Protein AF-Q95M96-F1 (afdb_monomer_lite)

Secondary structure (DSSP, 8-state):
--EEEE-SSBTTTT-BPPPTTHHHHHHHHHHHTTPEEEE--TTTS--

Organism: Equus caballus (NCBI:txid9796)

pLDDT: mean 95.19, std 6.12, range [60.81, 98.69]

Radius of gyration: 11.41 Å; chains: 1; bounding box: 31×17×25 Å

Foldseek 3Di:
DAADEDECFDVVVPGHHDDPCPVVVVVVVCVVVVHHYHHDCPPVDDD

InterPro domains:
  IPR005814 Aminotransferase class-III [PF00202] (1-46)
  IPR015421 Pyridoxal phosphate-dependent transferase, major domain [G3DSA:3.40.640.10] (1-47)
  IPR015424 Pyridoxal phosphate-dependent transferase [SSF53383] (1-46)
  IPR050103 Class-III Pyridoxal-phosphate-dependent Aminotransferase [PTHR11986] (1-47)

Sequence (47 aa):
VAAFMVEPIQGEAGVVVPDLGYLTGVRELCTRHQVLFIADEIQTGLA

Structure (mmCIF, N/CA/C/O backbone):
data_AF-Q95M96-F1
#
_entry.id   AF-Q95M96-F1
#
loop_
_atom_site.group_PDB
_atom_site.id
_atom_site.type_symbol
_atom_site.label_atom_id
_atom_site.label_alt_id
_atom_site.label_comp_id
_atom_site.label_asym_id
_atom_site.label_entity_id
_atom_site.label_seq_id
_atom_site.pdbx_PDB_ins_code
_atom_site.Cartn_x
_atom_site.Cartn_y
_atom_site.Cartn_z
_atom_site.occupancy
_atom_site.B_iso_or_equiv
_atom_site.auth_seq_id
_atom_site.auth_comp_id
_atom_site.auth_asym_id
_atom_site.auth_atom_id
_atom_site.pdbx_PDB_model_num
ATOM 1 N N . VAL A 1 1 ? -9.999 -7.292 13.047 1.00 91.19 1 VAL A N 1
ATOM 2 C CA . VAL A 1 1 ? -8.827 -7.245 12.138 1.00 91.19 1 VAL A CA 1
ATOM 3 C C . VAL A 1 1 ? -7.882 -6.185 12.676 1.00 91.19 1 VAL A C 1
ATOM 5 O O . VAL A 1 1 ? -8.387 -5.150 13.079 1.00 91.19 1 VAL A O 1
ATOM 8 N N . ALA A 1 2 ? -6.575 -6.449 12.758 1.00 97.38 2 ALA A N 1
ATOM 9 C CA . ALA A 1 2 ? -5.614 -5.498 13.333 1.00 97.38 2 ALA A CA 1
ATOM 10 C C . ALA A 1 2 ? -5.011 -4.555 12.277 1.00 97.38 2 ALA A C 1
ATOM 12 O O . ALA A 1 2 ? -5.021 -3.341 12.458 1.00 97.38 2 ALA A O 1
ATOM 13 N N . ALA A 1 3 ? -4.522 -5.108 11.163 1.00 98.19 3 ALA A N 1
ATOM 14 C CA . ALA A 1 3 ? -3.830 -4.352 10.125 1.00 98.19 3 ALA A CA 1
ATOM 15 C C . ALA A 1 3 ? -4.062 -4.938 8.727 1.00 98.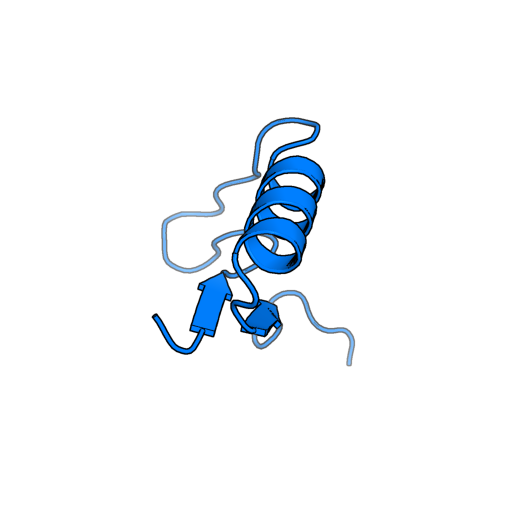19 3 ALA A C 1
ATOM 17 O O . ALA A 1 3 ? -4.413 -6.111 8.584 1.00 98.19 3 ALA A O 1
ATOM 18 N N . PHE A 1 4 ? -3.822 -4.104 7.722 1.00 98.38 4 PHE A N 1
ATOM 19 C CA . PHE A 1 4 ? -3.693 -4.435 6.313 1.00 98.38 4 PHE A CA 1
ATOM 20 C C . PHE A 1 4 ? -2.358 -3.869 5.815 1.00 98.38 4 PHE A C 1
ATOM 22 O O . PHE A 1 4 ? -2.060 -2.699 6.064 1.00 98.38 4 PHE A O 1
ATOM 29 N N . MET A 1 5 ? -1.564 -4.699 5.140 1.00 97.88 5 MET A N 1
ATOM 30 C CA . MET A 1 5 ? -0.237 -4.349 4.632 1.00 97.88 5 MET A CA 1
ATOM 31 C C . MET A 1 5 ? -0.179 -4.587 3.127 1.00 97.88 5 MET A C 1
ATOM 33 O O . MET A 1 5 ? -0.648 -5.626 2.661 1.00 97.88 5 MET A O 1
ATOM 37 N N . VAL A 1 6 ? 0.364 -3.624 2.382 1.00 96.88 6 VAL A N 1
ATOM 38 C CA . VAL A 1 6 ? 0.455 -3.681 0.919 1.00 96.88 6 VAL A CA 1
ATOM 39 C C . VAL A 1 6 ? 1.676 -2.917 0.418 1.00 96.88 6 VAL A C 1
ATOM 41 O O . VAL A 1 6 ? 1.994 -1.850 0.942 1.00 96.88 6 VAL A O 1
ATOM 44 N N . GLU A 1 7 ? 2.329 -3.435 -0.616 1.00 97.56 7 GLU A N 1
ATOM 45 C CA . GLU A 1 7 ? 3.318 -2.682 -1.392 1.00 97.56 7 GLU A CA 1
ATOM 46 C C . GLU A 1 7 ? 2.595 -1.648 -2.279 1.00 97.56 7 GLU A C 1
ATOM 48 O O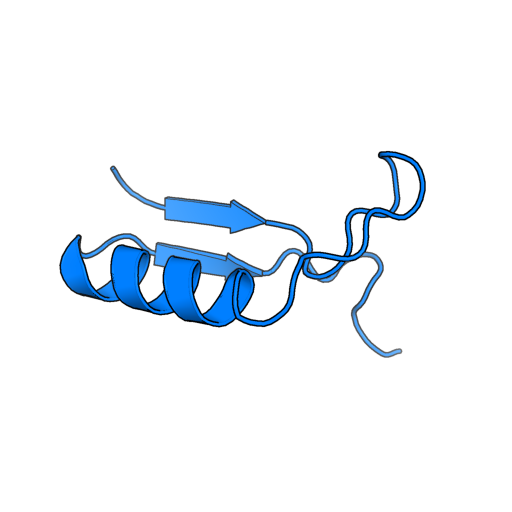 . GLU A 1 7 ? 1.617 -2.010 -2.943 1.00 97.56 7 GLU A O 1
ATOM 53 N N . PRO A 1 8 ? 3.036 -0.376 -2.359 1.00 96.19 8 PRO A N 1
ATOM 54 C CA . PRO A 1 8 ? 2.408 0.607 -3.249 1.00 96.19 8 PRO A CA 1
ATOM 55 C C . PRO A 1 8 ? 2.416 0.188 -4.727 1.00 96.19 8 PRO A C 1
ATOM 57 O O . PRO A 1 8 ? 1.471 0.480 -5.458 1.00 96.19 8 PRO A O 1
ATOM 60 N N . ILE A 1 9 ? 3.472 -0.508 -5.151 1.00 95.25 9 ILE A N 1
ATOM 61 C CA . ILE A 1 9 ? 3.605 -1.203 -6.434 1.00 95.25 9 ILE A CA 1
ATOM 62 C C . ILE A 1 9 ? 4.190 -2.568 -6.090 1.00 95.25 9 ILE A C 1
ATOM 64 O O . ILE A 1 9 ? 5.236 -2.615 -5.450 1.00 95.25 9 ILE A O 1
ATOM 68 N N . GLN A 1 10 ? 3.543 -3.660 -6.495 1.00 95.38 10 GLN A N 1
ATOM 69 C CA . GLN A 1 10 ? 4.005 -4.997 -6.109 1.00 95.38 10 GLN A CA 1
ATOM 70 C C . GLN A 1 10 ? 5.192 -5.399 -6.982 1.00 95.38 10 GLN A C 1
ATOM 72 O O . GLN A 1 10 ? 5.006 -5.711 -8.163 1.00 95.38 10 GLN A O 1
ATOM 77 N N . GLY A 1 11 ? 6.406 -5.373 -6.435 1.00 92.75 11 GLY A N 1
ATOM 78 C CA . GLY A 1 11 ? 7.612 -5.627 -7.222 1.00 92.75 11 GLY A CA 1
ATOM 79 C C . GLY A 1 11 ? 7.805 -7.113 -7.501 1.00 92.75 11 GLY A C 1
ATOM 80 O O . GLY A 1 11 ? 7.828 -7.526 -8.664 1.00 92.75 11 GLY A O 1
ATOM 81 N N . GLU A 1 12 ? 7.852 -7.929 -6.444 1.00 89.69 12 GLU A N 1
ATOM 82 C CA . GLU A 1 12 ? 8.118 -9.379 -6.520 1.00 89.69 12 GLU A CA 1
ATOM 83 C C . GLU A 1 12 ? 7.056 -10.156 -7.315 1.00 89.69 12 GLU A C 1
ATOM 85 O O . GLU A 1 12 ? 7.333 -11.205 -7.895 1.00 89.69 12 GLU A O 1
ATOM 90 N N . ALA A 1 13 ? 5.836 -9.622 -7.399 1.00 86.69 13 ALA A N 1
ATOM 91 C CA . ALA A 1 13 ? 4.740 -10.200 -8.174 1.00 86.69 13 ALA A CA 1
ATOM 92 C C . ALA A 1 13 ? 4.818 -9.898 -9.688 1.00 86.69 13 ALA A C 1
ATOM 94 O O . ALA A 1 13 ? 3.884 -10.224 -10.421 1.00 86.69 13 ALA A O 1
ATOM 95 N N . GLY A 1 14 ? 5.907 -9.285 -10.166 1.00 92.12 14 GLY A N 1
ATOM 96 C CA . GLY A 1 14 ? 6.099 -8.939 -11.577 1.00 92.12 14 GLY A CA 1
ATOM 97 C C . GLY A 1 14 ? 5.728 -7.497 -11.922 1.00 92.12 14 GLY A C 1
ATOM 98 O O . GLY A 1 14 ? 5.224 -7.253 -13.015 1.00 92.12 14 GLY A O 1
ATOM 99 N N . VAL A 1 15 ? 5.995 -6.551 -11.015 1.00 92.38 15 VAL A N 1
ATOM 100 C CA . VAL A 1 15 ? 5.724 -5.109 -11.183 1.00 92.38 15 VAL A CA 1
ATOM 101 C C . VAL A 1 15 ? 4.249 -4.836 -11.492 1.00 92.38 15 VAL A C 1
ATOM 103 O O . VAL A 1 15 ? 3.868 -4.430 -12.591 1.00 92.38 15 VAL A O 1
ATOM 106 N N . VAL A 1 16 ? 3.396 -5.052 -10.493 1.00 96.06 16 VAL A N 1
ATOM 107 C CA . VAL A 1 16 ? 1.958 -4.782 -10.603 1.00 96.06 16 VAL A CA 1
ATOM 108 C C . VAL A 1 16 ? 1.675 -3.352 -10.161 1.00 96.06 16 VAL A C 1
ATOM 110 O O . VAL A 1 16 ? 1.752 -3.021 -8.976 1.00 96.06 16 VAL A O 1
ATOM 113 N N . VAL A 1 17 ? 1.340 -2.503 -11.132 1.00 96.31 17 VAL A N 1
ATOM 114 C CA . VAL A 1 17 ? 0.895 -1.129 -10.883 1.00 96.31 17 VAL A CA 1
ATOM 115 C C . VAL A 1 17 ? -0.594 -1.162 -10.534 1.00 96.31 17 VAL A C 1
ATOM 117 O O . VAL A 1 17 ? -1.376 -1.699 -11.322 1.00 96.31 17 VAL A O 1
ATOM 120 N N . PRO A 1 18 ? -1.011 -0.619 -9.379 1.00 96.31 18 PRO A N 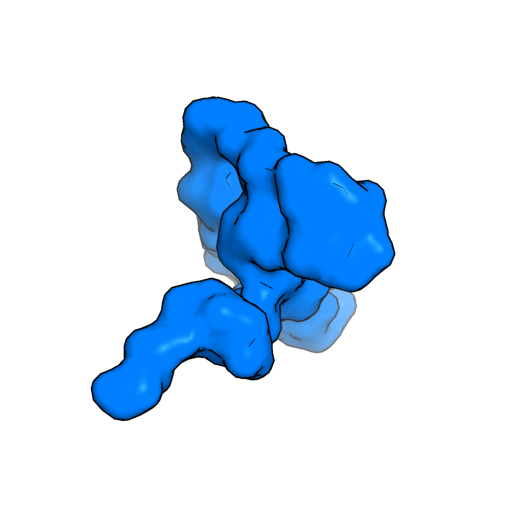1
ATOM 121 C CA . PRO A 1 18 ? -2.417 -0.618 -9.006 1.00 96.31 18 PRO A CA 1
ATOM 122 C C . PRO A 1 18 ? -3.238 0.310 -9.909 1.00 96.31 18 PRO A C 1
ATOM 124 O O . PRO A 1 18 ? -2.752 1.343 -10.377 1.00 96.31 18 PRO A O 1
ATOM 127 N N . ASP A 1 19 ? -4.516 -0.025 -10.085 1.00 97.75 19 ASP A N 1
ATOM 128 C CA . ASP A 1 19 ? -5.471 0.846 -10.767 1.00 97.75 19 ASP A CA 1
ATOM 129 C C . ASP A 1 19 ? -5.611 2.199 -10.055 1.00 97.75 19 ASP A C 1
ATOM 131 O O . ASP A 1 19 ? -5.430 2.335 -8.836 1.00 97.75 19 ASP A O 1
ATOM 135 N N . LEU A 1 20 ? -6.000 3.218 -10.823 1.00 97.69 20 LEU A N 1
ATOM 136 C CA . LEU A 1 20 ? -6.231 4.553 -10.289 1.00 97.69 20 LEU A CA 1
ATOM 137 C C . LEU A 1 20 ? -7.259 4.511 -9.146 1.00 97.69 20 LEU A C 1
ATOM 139 O O . LEU A 1 20 ? -8.378 4.029 -9.305 1.00 97.69 20 LEU A O 1
ATOM 143 N N . GLY A 1 21 ? -6.876 5.056 -7.991 1.00 97.75 21 GLY A N 1
ATOM 144 C CA . GLY A 1 21 ? -7.736 5.141 -6.809 1.00 97.75 21 GLY A CA 1
ATOM 145 C C . GLY A 1 21 ? -7.746 3.897 -5.916 1.00 97.75 21 GLY A C 1
ATOM 146 O O . GLY A 1 21 ? -8.320 3.965 -4.832 1.00 97.75 21 GLY A O 1
ATOM 147 N N . TYR A 1 22 ? -7.074 2.802 -6.291 1.00 98.00 22 TYR A N 1
ATOM 148 C CA . TYR A 1 22 ? -7.003 1.587 -5.470 1.00 98.00 22 TYR A CA 1
ATOM 149 C C . TYR A 1 22 ? -6.487 1.871 -4.049 1.00 98.00 22 TYR A C 1
ATOM 151 O O . TYR A 1 22 ? -7.175 1.590 -3.067 1.00 98.00 22 TYR A O 1
ATOM 159 N N . LEU A 1 23 ? -5.314 2.506 -3.923 1.00 97.81 23 LEU A N 1
ATOM 160 C CA . LEU A 1 23 ? -4.717 2.815 -2.615 1.00 97.81 23 LEU A CA 1
ATOM 161 C C . LEU A 1 23 ? -5.572 3.801 -1.804 1.00 97.81 23 LEU A C 1
ATOM 163 O O . LEU A 1 23 ? -5.697 3.652 -0.589 1.00 97.81 23 LEU A O 1
ATOM 167 N N . THR A 1 24 ? -6.214 4.768 -2.466 1.00 98.31 24 THR A N 1
ATOM 168 C CA . THR A 1 24 ? -7.158 5.695 -1.823 1.00 98.31 24 THR A CA 1
ATOM 169 C C . THR A 1 24 ? -8.361 4.944 -1.252 1.00 98.31 24 THR A C 1
ATOM 171 O O . THR A 1 24 ? -8.677 5.104 -0.074 1.00 98.31 24 THR A O 1
ATOM 174 N N . GLY A 1 25 ? -8.985 4.060 -2.036 1.00 98.44 25 GLY A N 1
ATOM 175 C CA . GLY A 1 25 ? -10.123 3.257 -1.588 1.00 98.44 25 GLY A CA 1
ATOM 176 C C . GLY A 1 25 ? -9.761 2.314 -0.438 1.00 98.44 25 GLY A C 1
ATOM 177 O O . GLY A 1 25 ? -10.492 2.216 0.550 1.00 98.44 25 GLY A O 1
ATOM 178 N N . VAL A 1 26 ? -8.590 1.675 -0.505 1.00 98.06 26 VAL A N 1
ATOM 179 C CA . VAL A 1 26 ? -8.065 0.839 0.585 1.00 98.06 26 VAL A CA 1
ATOM 180 C 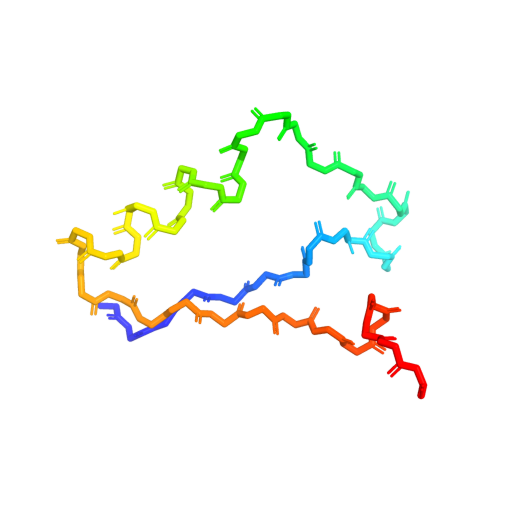C . VAL A 1 26 ? -7.844 1.662 1.858 1.00 98.06 26 VAL A C 1
ATOM 182 O O . VAL A 1 26 ? -8.248 1.236 2.943 1.00 98.06 26 VAL A O 1
ATOM 185 N N . ARG A 1 27 ? -7.259 2.861 1.751 1.00 98.31 27 ARG A N 1
ATOM 186 C CA . ARG A 1 27 ? -7.050 3.775 2.884 1.00 98.31 27 ARG A CA 1
ATOM 187 C C . ARG A 1 27 ? -8.369 4.190 3.533 1.00 98.31 27 ARG A C 1
ATOM 189 O O . ARG A 1 27 ? -8.458 4.209 4.763 1.00 98.31 27 ARG A O 1
ATOM 196 N N . GLU A 1 28 ? -9.390 4.500 2.738 1.00 98.69 28 GLU A N 1
ATOM 197 C CA . GLU A 1 28 ? -10.734 4.833 3.225 1.00 98.69 28 GLU A CA 1
ATOM 198 C C . GLU A 1 28 ? -11.402 3.653 3.941 1.00 98.69 28 GLU A C 1
ATOM 200 O O . GLU A 1 28 ? -12.022 3.834 4.994 1.00 98.69 28 GLU A O 1
ATOM 205 N N . LEU A 1 29 ? -11.260 2.438 3.404 1.00 98.44 29 LEU A N 1
ATOM 206 C CA . LEU A 1 29 ? -11.750 1.212 4.037 1.00 98.44 29 LEU A CA 1
ATOM 207 C C . LEU A 1 29 ? -11.050 0.959 5.376 1.00 98.44 29 LEU A C 1
ATOM 209 O O . LEU A 1 29 ? -11.723 0.735 6.383 1.00 98.44 29 LEU A O 1
ATOM 213 N N . CYS A 1 30 ? -9.720 1.064 5.418 1.00 98.62 30 CYS A N 1
ATOM 214 C CA . CYS A 1 30 ? -8.946 0.895 6.648 1.00 98.62 30 CYS A CA 1
ATOM 215 C C . CYS A 1 30 ? -9.390 1.893 7.730 1.00 98.62 30 CYS A C 1
ATOM 217 O O . CYS A 1 30 ? -9.615 1.502 8.875 1.00 98.62 30 CYS A O 1
ATOM 219 N N . THR A 1 31 ? -9.617 3.159 7.356 1.00 98.56 31 THR A N 1
ATOM 220 C CA . THR A 1 31 ? -10.161 4.184 8.263 1.00 98.56 31 THR A C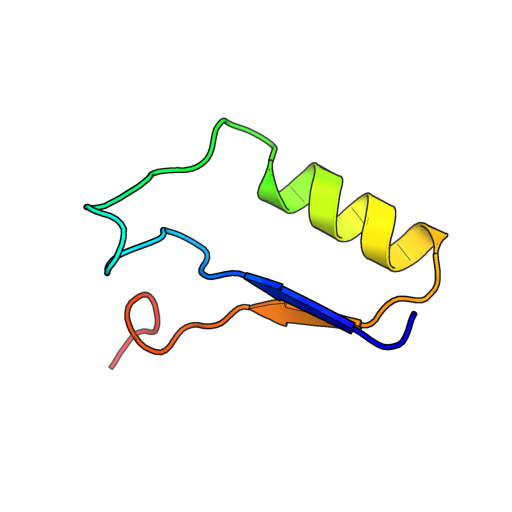A 1
ATOM 221 C C . THR A 1 31 ? -11.550 3.808 8.788 1.00 98.56 31 THR A C 1
ATOM 223 O O . THR A 1 31 ? -11.764 3.842 9.999 1.00 98.56 31 THR A O 1
ATOM 226 N N . ARG A 1 32 ? -12.489 3.412 7.913 1.00 98.69 32 ARG A N 1
ATOM 227 C CA . ARG A 1 32 ? -13.861 3.029 8.309 1.00 98.69 32 ARG A CA 1
ATOM 228 C C . ARG A 1 32 ? -13.902 1.852 9.275 1.00 98.69 32 ARG A C 1
ATOM 230 O O . ARG A 1 32 ? -14.762 1.814 10.148 1.00 98.69 32 ARG A O 1
ATOM 237 N N . HIS A 1 33 ? -13.002 0.892 9.100 1.00 98.50 33 HIS A N 1
ATOM 238 C CA . HIS A 1 33 ? -12.986 -0.345 9.876 1.00 98.50 33 HIS A CA 1
A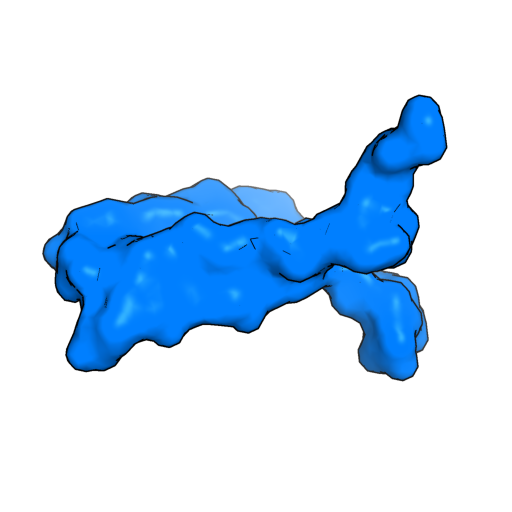TOM 239 C C . HIS A 1 33 ? -12.017 -0.320 11.063 1.00 98.50 33 HIS A C 1
ATOM 241 O O . HIS A 1 33 ? -11.856 -1.346 11.720 1.00 98.50 33 HIS A O 1
ATOM 247 N N . GLN A 1 34 ? -11.383 0.825 11.345 1.00 98.38 34 GLN A N 1
ATOM 248 C CA . GLN A 1 34 ? -10.352 0.965 12.381 1.00 98.38 34 GLN A CA 1
ATOM 249 C C . GLN A 1 34 ? -9.228 -0.079 12.241 1.00 98.38 34 GLN A C 1
ATOM 251 O O . GLN A 1 34 ? -8.745 -0.642 13.221 1.00 98.38 34 GLN A O 1
ATOM 256 N N . VAL A 1 35 ? -8.820 -0.338 10.997 1.00 98.69 35 VAL A N 1
ATOM 257 C CA . VAL A 1 35 ? -7.716 -1.236 10.646 1.00 98.69 35 VAL A CA 1
ATOM 258 C C . VAL A 1 35 ? -6.479 -0.394 10.354 1.00 98.69 35 VAL A C 1
ATOM 260 O O . VAL A 1 35 ? -6.554 0.601 9.629 1.00 98.69 35 VAL A O 1
ATOM 263 N N . LEU A 1 36 ? -5.329 -0.782 10.907 1.00 98.50 36 LEU A N 1
ATOM 264 C CA . LEU A 1 36 ? -4.064 -0.119 10.601 1.00 98.50 36 LEU A CA 1
ATOM 265 C C . LEU A 1 36 ? -3.699 -0.349 9.129 1.00 98.50 36 LEU A C 1
ATOM 267 O O . LEU A 1 36 ? -3.659 -1.484 8.670 1.00 98.50 36 LEU A O 1
ATOM 271 N N . PHE A 1 37 ? -3.407 0.727 8.407 1.00 98.44 37 PHE A N 1
ATOM 272 C CA . PHE A 1 37 ? -2.888 0.666 7.044 1.00 98.44 37 PHE A CA 1
ATOM 273 C C . PHE A 1 37 ? -1.361 0.767 7.079 1.00 98.44 37 PHE A C 1
ATOM 275 O O . PHE A 1 37 ? -0.838 1.750 7.608 1.00 98.44 37 PHE A O 1
ATOM 282 N N . ILE A 1 38 ? -0.671 -0.231 6.529 1.00 98.44 38 ILE A N 1
ATOM 283 C CA . ILE A 1 38 ? 0.791 -0.304 6.436 1.00 98.44 38 ILE A CA 1
ATOM 284 C C . ILE A 1 38 ? 1.171 -0.308 4.952 1.00 98.44 38 ILE A C 1
ATOM 286 O O . ILE A 1 38 ? 0.739 -1.188 4.208 1.00 98.44 38 ILE A O 1
ATOM 290 N N . ALA A 1 39 ? 1.978 0.664 4.532 1.00 97.25 39 ALA A N 1
ATOM 291 C CA . ALA A 1 39 ? 2.623 0.646 3.225 1.00 97.25 39 ALA A CA 1
ATOM 292 C C . ALA A 1 39 ? 3.989 -0.036 3.367 1.00 97.25 39 ALA A C 1
ATOM 294 O O . ALA A 1 39 ? 4.829 0.431 4.137 1.00 97.25 39 ALA A O 1
ATOM 295 N N . ASP A 1 40 ? 4.182 -1.156 2.676 1.00 97.31 40 ASP A N 1
ATOM 296 C CA . ASP A 1 40 ? 5.484 -1.813 2.579 1.00 97.31 40 ASP A CA 1
ATOM 297 C C . ASP A 1 40 ? 6.300 -1.122 1.487 1.00 97.31 40 ASP A C 1
ATOM 299 O O . ASP A 1 40 ? 6.057 -1.299 0.294 1.00 97.31 40 ASP A O 1
ATOM 303 N N . GLU A 1 41 ? 7.235 -0.279 1.914 1.00 96.81 41 GLU A N 1
ATOM 304 C CA . GLU A 1 41 ? 8.065 0.521 1.020 1.00 96.81 41 GLU A CA 1
ATOM 305 C C . GLU A 1 41 ? 9.500 -0.005 0.908 1.00 96.81 41 GLU A C 1
ATOM 307 O O . GLU A 1 41 ? 10.402 0.756 0.570 1.00 96.81 41 GLU A O 1
ATOM 312 N N . ILE A 1 42 ? 9.749 -1.298 1.154 1.00 93.94 42 ILE A N 1
ATOM 313 C CA . ILE A 1 42 ? 11.103 -1.862 1.000 1.00 93.94 42 ILE A CA 1
ATOM 314 C C . ILE A 1 42 ? 11.662 -1.629 -0.415 1.00 93.94 42 ILE A C 1
ATOM 316 O O . ILE A 1 42 ? 12.852 -1.359 -0.562 1.00 93.94 42 ILE A O 1
ATOM 320 N N . GLN A 1 43 ? 10.816 -1.706 -1.448 1.00 89.56 43 GLN A N 1
ATOM 321 C CA . GLN A 1 43 ? 11.215 -1.483 -2.845 1.00 89.56 43 GLN A CA 1
ATOM 322 C C . GLN A 1 43 ? 10.853 -0.090 -3.369 1.00 89.56 43 GLN A C 1
ATOM 324 O O . GLN A 1 43 ? 11.603 0.485 -4.153 1.00 89.56 43 GLN A O 1
ATOM 329 N N . THR A 1 44 ? 9.692 0.443 -2.978 1.00 92.19 44 THR A N 1
ATOM 330 C CA . THR A 1 44 ? 9.205 1.741 -3.474 1.00 92.19 44 THR A CA 1
ATOM 331 C C . THR A 1 44 ? 9.771 2.931 -2.705 1.00 92.19 44 THR A C 1
ATOM 333 O O . THR A 1 44 ? 9.681 4.057 -3.193 1.00 92.19 44 THR A O 1
ATOM 336 N N . GLY A 1 45 ? 10.326 2.693 -1.514 1.00 87.75 45 GLY A N 1
ATOM 337 C CA . GLY A 1 45 ? 10.912 3.717 -0.664 1.00 87.75 45 GLY A CA 1
ATOM 338 C C . GLY A 1 45 ? 12.141 4.349 -1.309 1.00 87.75 45 GLY A C 1
ATOM 339 O O . GLY A 1 45 ? 12.921 3.698 -2.005 1.00 87.75 45 GLY A O 1
ATOM 340 N N . LEU A 1 46 ? 12.308 5.649 -1.087 1.00 85.69 46 LEU A N 1
ATOM 341 C CA . LEU A 1 46 ? 13.477 6.389 -1.556 1.00 85.69 46 LEU A CA 1
ATOM 342 C C . LEU A 1 46 ? 14.715 6.050 -0.704 1.00 85.69 46 LEU A C 1
ATOM 344 O O . LEU A 1 46 ? 14.583 5.691 0.468 1.00 85.69 46 LEU A O 1
ATOM 348 N N . ALA A 1 47 ? 15.904 6.196 -1.299 1.00 60.81 47 ALA A N 1
ATOM 349 C CA . ALA A 1 47 ? 17.192 6.111 -0.603 1.00 60.81 47 ALA A CA 1
ATOM 350 C C . ALA A 1 47 ? 17.553 7.417 0.120 1.00 60.81 47 ALA A C 1
ATOM 352 O O . ALA A 1 47 ? 17.232 8.501 -0.425 1.00 60.81 47 ALA A O 1
#